Protein AF-A0A820P607-F1 (afdb_monomer)

Sequence (135 aa):
MDTASHLCIEAQQGQCHVYSYPLTLRCYYNITNNFPGGLFKCVREVELYDEYSFEHEFFLRIEKSFSLMEKLTLKNKKPQNNKQYNKSKEDIGHLSVVEYPHLTDLILYEVHYDYIEEVLIDTKMCLTNDVVLCM

Nearest PDB structures (foldseek):
  5zb2-assembly1_A-2  TM=5.163E-01  e=4.946E+00  Saccharomyces cerevisiae S288C

Structure (mmCIF, N/CA/C/O backbone):
data_AF-A0A820P607-F1
#
_entry.id   AF-A0A820P607-F1
#
loop_
_atom_site.group_PDB
_atom_site.id
_atom_site.type_symbol
_atom_site.label_atom_id
_atom_site.label_alt_id
_atom_site.label_comp_id
_atom_site.label_asym_id
_atom_site.label_entity_id
_atom_site.label_seq_id
_atom_site.pdbx_PDB_ins_code
_atom_site.Cartn_x
_atom_site.Cartn_y
_atom_site.Cartn_z
_atom_site.occupancy
_atom_site.B_iso_or_equiv
_atom_site.auth_seq_id
_atom_site.auth_comp_id
_atom_site.auth_asym_id
_atom_site.auth_atom_id
_atom_site.pdbx_PDB_model_num
ATOM 1 N N . MET A 1 1 ? -54.635 -38.482 -31.563 1.00 36.41 1 MET A N 1
ATOM 2 C CA . MET A 1 1 ? -53.565 -38.534 -32.572 1.00 36.41 1 MET A CA 1
ATOM 3 C C . MET A 1 1 ? -52.737 -37.287 -32.396 1.00 36.41 1 MET A C 1
ATOM 5 O O . MET A 1 1 ? -53.283 -36.193 -32.445 1.00 36.41 1 MET A O 1
ATOM 9 N N . ASP A 1 2 ? -51.481 -37.520 -32.047 1.00 39.09 2 ASP A N 1
ATOM 10 C CA . ASP A 1 2 ? -50.421 -36.574 -31.730 1.00 39.09 2 ASP A CA 1
ATOM 11 C C . ASP A 1 2 ? -50.246 -35.436 -32.735 1.00 39.09 2 ASP A C 1
ATOM 13 O O . ASP A 1 2 ? -50.307 -35.656 -33.943 1.00 39.09 2 ASP A O 1
ATOM 17 N N . THR A 1 3 ? -49.870 -34.256 -32.240 1.00 36.38 3 THR A N 1
ATOM 18 C CA . THR A 1 3 ? -48.536 -33.709 -32.546 1.00 36.38 3 THR A CA 1
ATOM 19 C C . THR A 1 3 ? -48.173 -32.575 -31.587 1.00 36.38 3 THR A C 1
ATOM 21 O O . THR A 1 3 ? -48.906 -31.607 -31.407 1.00 36.38 3 THR A O 1
ATOM 24 N N . ALA A 1 4 ? -47.024 -32.757 -30.942 1.00 39.09 4 ALA A N 1
ATOM 25 C CA . ALA A 1 4 ? -46.298 -31.780 -30.147 1.00 39.09 4 ALA A CA 1
ATOM 26 C C . ALA A 1 4 ? -45.529 -30.778 -31.039 1.00 39.09 4 ALA A C 1
ATOM 28 O O . ALA A 1 4 ? -45.466 -30.956 -32.253 1.00 39.09 4 ALA A O 1
ATOM 29 N N . SER A 1 5 ? -44.842 -29.832 -30.379 1.00 40.66 5 SER A N 1
ATOM 30 C CA . SER A 1 5 ? -43.855 -28.836 -30.866 1.00 40.66 5 SER A CA 1
ATOM 31 C C . SER A 1 5 ? -44.458 -27.550 -31.461 1.00 40.66 5 SER A C 1
ATOM 33 O O . SER A 1 5 ? -45.269 -27.603 -32.368 1.00 40.66 5 SER A O 1
ATOM 35 N N . HIS A 1 6 ? -44.181 -26.337 -30.975 1.00 39.88 6 HIS A N 1
ATOM 36 C CA . HIS A 1 6 ? -42.996 -25.810 -30.301 1.00 39.88 6 HIS A CA 1
ATOM 37 C C . HIS A 1 6 ? -43.376 -24.838 -29.169 1.00 39.88 6 HIS A C 1
ATOM 39 O O . HIS 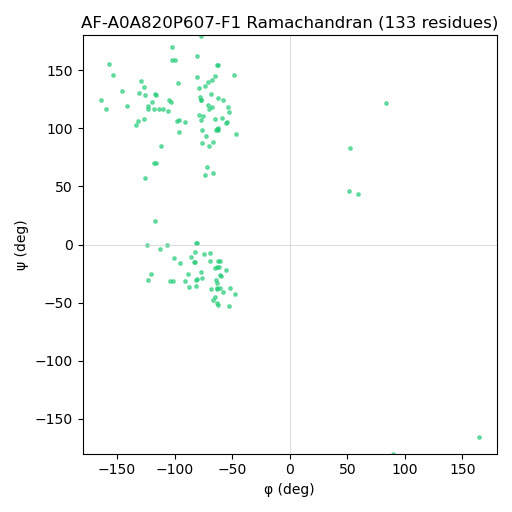A 1 6 ? -43.956 -23.783 -29.414 1.00 39.88 6 HIS A O 1
ATOM 45 N N . LEU A 1 7 ? -42.990 -25.162 -27.932 1.00 36.97 7 LEU A N 1
ATOM 46 C CA . LEU A 1 7 ? -42.836 -24.168 -26.873 1.00 36.97 7 LEU A CA 1
ATOM 47 C C . LEU A 1 7 ? -41.509 -23.433 -27.124 1.00 36.97 7 LEU A C 1
ATOM 49 O O . LEU A 1 7 ? -40.439 -23.996 -26.900 1.00 36.97 7 LEU A O 1
ATOM 53 N N . CYS A 1 8 ? -41.565 -22.182 -27.577 1.00 36.31 8 CYS A N 1
ATOM 54 C CA . CYS A 1 8 ? -40.452 -21.251 -27.407 1.00 36.31 8 CYS A CA 1
ATOM 55 C C . CYS A 1 8 ? -40.463 -20.792 -25.947 1.00 36.31 8 CYS A C 1
ATOM 57 O O . CYS A 1 8 ? -41.109 -19.808 -25.599 1.00 36.31 8 CYS A O 1
ATOM 59 N N . ILE A 1 9 ? -39.796 -21.549 -25.075 1.00 42.50 9 ILE A N 1
ATOM 60 C CA . ILE A 1 9 ? -39.435 -21.049 -23.750 1.00 42.50 9 ILE A CA 1
ATOM 61 C C . ILE A 1 9 ? -38.257 -20.109 -23.981 1.00 42.50 9 ILE A C 1
ATOM 63 O O . ILE A 1 9 ? -37.122 -20.552 -24.157 1.00 42.50 9 ILE A O 1
ATOM 67 N N . GLU A 1 10 ? -38.537 -18.810 -24.030 1.00 43.53 10 GLU A N 1
ATOM 68 C CA . GLU A 1 10 ? -37.507 -17.800 -23.834 1.00 43.53 10 GLU A CA 1
ATOM 69 C C . GLU A 1 10 ? -36.909 -18.037 -22.447 1.00 43.53 10 GLU A C 1
ATOM 71 O O . GLU A 1 10 ? -37.562 -17.852 -21.418 1.00 43.53 10 GLU A O 1
ATOM 76 N N . ALA A 1 11 ? -35.672 -18.527 -22.417 1.00 46.81 11 ALA A N 1
ATOM 77 C CA . ALA A 1 11 ? -34.898 -18.592 -21.197 1.00 46.81 11 ALA A CA 1
ATOM 78 C C . ALA A 1 11 ? -34.690 -17.151 -20.717 1.00 46.81 11 ALA A C 1
ATOM 80 O O . ALA A 1 11 ? -33.823 -16.442 -21.226 1.00 46.81 11 ALA A O 1
ATOM 81 N N . GLN A 1 12 ? -35.498 -16.708 -19.749 1.00 48.97 12 GLN A N 1
ATOM 82 C CA . GLN A 1 12 ? -35.162 -15.544 -18.940 1.00 48.97 12 GLN A CA 1
ATOM 83 C C . GLN A 1 12 ? -33.788 -15.827 -18.341 1.00 48.97 12 GLN A C 1
ATOM 85 O O . GLN A 1 12 ? -33.648 -16.675 -17.459 1.00 48.97 12 GLN A O 1
ATOM 90 N N . GLN A 1 13 ? -32.760 -15.170 -18.882 1.00 50.03 13 GLN A N 1
ATOM 91 C CA . GLN A 1 13 ? -31.431 -15.156 -18.297 1.00 50.03 13 GLN A CA 1
ATOM 92 C C . GLN A 1 13 ? -31.601 -14.686 -16.858 1.00 50.03 13 GLN A C 1
ATOM 94 O O . GLN A 1 13 ? -31.905 -13.520 -16.608 1.00 50.03 13 GLN A O 1
ATOM 99 N N . GLY A 1 14 ? -31.489 -15.633 -15.925 1.00 50.72 14 GLY A N 1
ATOM 100 C CA . 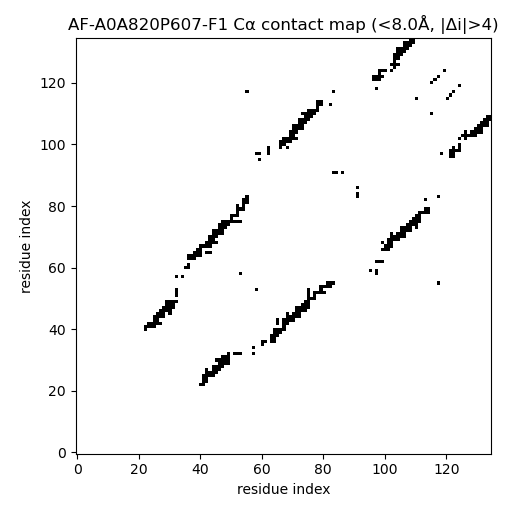GLY A 1 1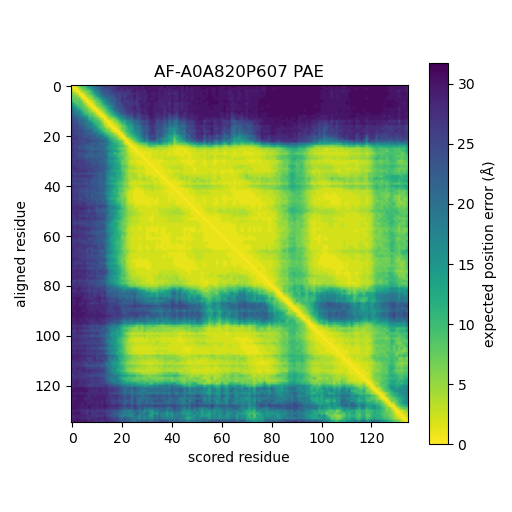4 ? -31.580 -15.362 -14.505 1.00 50.72 14 GLY A CA 1
ATOM 101 C C . GLY A 1 14 ? -30.592 -14.258 -14.174 1.00 50.72 14 GLY A C 1
ATOM 102 O O . GLY A 1 14 ? -29.383 -14.427 -14.328 1.00 50.72 14 GLY A O 1
ATOM 103 N N . GLN A 1 15 ? -31.120 -13.110 -13.764 1.00 55.12 15 GLN A N 1
ATOM 104 C CA . GLN A 1 15 ? -30.330 -12.020 -13.230 1.00 55.12 15 GLN A CA 1
ATOM 105 C C . GLN A 1 15 ? -29.667 -12.560 -11.959 1.00 55.12 15 GLN A C 1
ATOM 107 O O . GLN A 1 15 ? -30.299 -12.700 -10.912 1.00 55.12 15 GLN A O 1
ATOM 112 N N . CYS A 1 16 ? -28.404 -12.970 -12.065 1.00 48.88 16 CYS A N 1
ATOM 113 C CA . CYS A 1 16 ? -27.631 -13.379 -10.908 1.00 48.88 16 CYS A CA 1
ATOM 114 C C . CYS A 1 16 ? -27.301 -12.104 -10.131 1.00 48.88 16 CYS A C 1
ATOM 116 O O . CYS A 1 16 ? -26.331 -11.407 -10.429 1.00 48.88 16 CYS A O 1
ATOM 118 N N . HIS A 1 17 ? -28.142 -11.762 -9.156 1.00 52.81 17 HIS A N 1
ATOM 119 C CA . HIS A 1 17 ? -27.782 -10.787 -8.140 1.00 52.81 17 HIS A CA 1
ATOM 120 C C . HIS A 1 17 ? -26.719 -11.430 -7.255 1.00 52.81 17 HIS A C 1
ATOM 122 O O . HIS A 1 17 ? -27.018 -12.041 -6.229 1.00 52.81 17 HIS A O 1
ATOM 128 N N . VAL A 1 18 ? -25.460 -11.334 -7.681 1.00 54.94 18 VAL A N 1
ATOM 129 C CA . VAL A 1 18 ? -24.323 -11.629 -6.820 1.00 54.94 18 VAL A CA 1
ATOM 130 C C . VAL A 1 18 ? -24.316 -10.548 -5.742 1.00 54.94 18 VAL A C 1
ATOM 132 O O . VAL A 1 18 ? -23.688 -9.504 -5.878 1.00 54.94 18 VAL A O 1
ATOM 135 N N . TYR A 1 19 ? -25.039 -10.788 -4.648 1.00 52.09 19 TYR A N 1
ATOM 136 C CA . TYR A 1 19 ? -24.782 -10.121 -3.379 1.00 52.09 19 TYR A CA 1
ATOM 137 C C . TYR A 1 19 ? -23.485 -10.712 -2.820 1.00 52.09 19 TYR A C 1
ATOM 139 O O . TYR A 1 19 ? -23.484 -11.432 -1.824 1.00 52.09 19 TYR A O 1
ATOM 147 N N . SER A 1 20 ? -22.360 -10.463 -3.493 1.00 51.75 20 SER A N 1
ATOM 148 C CA . SER A 1 20 ? -21.050 -10.665 -2.889 1.00 51.75 20 SER A CA 1
ATOM 149 C C . SER A 1 20 ? -20.993 -9.666 -1.756 1.00 51.75 20 SER A C 1
ATOM 151 O O . SER A 1 20 ? -20.803 -8.488 -2.021 1.00 51.75 20 SER A O 1
ATOM 153 N N . TYR A 1 21 ? -21.267 -10.124 -0.538 1.00 53.03 21 TYR A N 1
ATOM 154 C CA . TYR A 1 21 ? -21.203 -9.373 0.708 1.00 53.03 21 TYR A CA 1
ATOM 155 C C . TYR A 1 21 ? -19.871 -8.595 0.744 1.00 53.03 21 TYR A C 1
ATOM 157 O O . TYR A 1 21 ? -18.847 -9.162 1.130 1.00 53.03 21 TYR A O 1
ATOM 165 N N . PRO A 1 22 ? -19.822 -7.307 0.332 1.00 53.31 22 PRO A N 1
ATOM 166 C CA . PRO A 1 22 ? -18.559 -6.567 0.215 1.00 53.31 22 PRO A CA 1
ATOM 167 C C . PRO A 1 22 ? -17.960 -6.282 1.602 1.00 53.31 22 PRO A C 1
ATOM 169 O O . PRO A 1 22 ? -16.847 -5.786 1.735 1.00 53.31 22 PRO A O 1
ATOM 172 N N . LEU A 1 23 ? -18.726 -6.607 2.648 1.00 57.62 23 LEU A N 1
ATOM 173 C CA . LEU A 1 23 ? -18.467 -6.388 4.059 1.00 57.62 23 LEU A CA 1
ATOM 174 C C . LEU A 1 23 ? -17.553 -7.438 4.711 1.00 57.62 23 LEU A C 1
ATOM 176 O O . LEU A 1 23 ? -17.310 -7.329 5.908 1.00 57.62 23 LEU A O 1
ATOM 180 N N . THR A 1 24 ? -17.029 -8.437 3.994 1.00 70.25 24 THR A N 1
ATOM 181 C CA . THR A 1 24 ? -16.085 -9.421 4.582 1.00 70.25 24 THR A CA 1
ATOM 182 C C . THR A 1 24 ? -14.754 -9.537 3.860 1.00 70.25 24 THR A C 1
ATOM 184 O O . THR A 1 24 ? -13.915 -10.325 4.293 1.00 70.25 24 THR A O 1
ATOM 187 N N . LEU A 1 25 ? -14.529 -8.787 2.777 1.00 82.81 25 LEU A N 1
ATOM 188 C CA . LEU A 1 25 ? -13.253 -8.847 2.071 1.00 82.81 25 LEU A CA 1
ATOM 189 C C . LEU A 1 25 ? -12.145 -8.326 2.994 1.00 82.81 25 LEU A C 1
ATOM 191 O O . LEU A 1 25 ? -12.086 -7.132 3.274 1.00 82.81 25 LEU A O 1
ATOM 195 N N . ARG A 1 26 ? -11.301 -9.240 3.485 1.00 91.69 26 ARG A N 1
ATOM 196 C CA . ARG A 1 26 ? -10.164 -8.921 4.359 1.00 91.69 26 ARG A CA 1
ATOM 197 C C . ARG A 1 26 ? -8.887 -8.605 3.598 1.00 91.69 26 ARG A C 1
ATOM 199 O O . ARG A 1 26 ? -8.056 -7.873 4.122 1.00 91.69 26 ARG A O 1
ATOM 206 N N . CYS A 1 27 ? -8.744 -9.111 2.381 1.00 93.50 27 CYS A N 1
ATOM 207 C CA . CYS A 1 27 ? -7.516 -8.969 1.614 1.00 93.50 27 CYS A CA 1
ATOM 208 C C . CYS A 1 27 ? -7.820 -8.444 0.214 1.00 93.50 27 CYS A C 1
ATOM 210 O O . CYS A 1 27 ? -8.799 -8.869 -0.402 1.00 93.50 27 CYS A O 1
ATOM 212 N N . TYR A 1 28 ? -6.972 -7.552 -0.290 1.00 94.50 28 TYR A N 1
ATOM 213 C CA . TYR A 1 28 ? -7.033 -7.060 -1.659 1.00 94.50 28 TYR A CA 1
ATOM 214 C C . TYR A 1 28 ? -5.639 -7.129 -2.286 1.00 94.50 28 TYR A C 1
ATOM 216 O O . TYR A 1 28 ? -4.752 -6.337 -1.978 1.00 94.50 28 TYR A O 1
ATOM 224 N N . TYR A 1 29 ? -5.469 -8.096 -3.183 1.00 93.44 29 TYR A N 1
ATOM 225 C CA . TYR A 1 29 ? -4.206 -8.355 -3.860 1.00 93.44 29 TYR A CA 1
ATOM 226 C C . TYR A 1 29 ? -4.154 -7.766 -5.276 1.00 93.44 29 TYR A C 1
ATOM 228 O O . TYR A 1 29 ? -5.196 -7.562 -5.905 1.00 93.44 29 TYR A O 1
ATOM 236 N N . ASN A 1 30 ? -2.937 -7.563 -5.791 1.00 92.31 30 ASN A N 1
ATOM 237 C CA . ASN A 1 30 ? -2.648 -7.101 -7.156 1.00 92.31 30 ASN A CA 1
ATOM 238 C C . ASN A 1 30 ? -3.260 -5.735 -7.513 1.00 92.31 30 ASN A C 1
ATOM 240 O O . ASN A 1 30 ? -3.814 -5.548 -8.600 1.00 92.31 30 ASN A O 1
ATOM 244 N N . ILE A 1 31 ? -3.177 -4.769 -6.598 1.00 96.00 31 ILE A N 1
ATOM 245 C CA . ILE A 1 31 ? -3.603 -3.395 -6.869 1.00 96.00 31 ILE A CA 1
ATOM 246 C C . ILE A 1 31 ? -2.528 -2.688 -7.705 1.00 96.00 31 ILE A C 1
ATOM 248 O O . ILE A 1 31 ? -1.368 -2.597 -7.306 1.00 96.00 31 ILE A O 1
ATOM 252 N N . THR A 1 32 ? -2.952 -2.167 -8.856 1.00 96.12 32 THR A N 1
ATOM 253 C CA . THR A 1 32 ? -2.120 -1.464 -9.847 1.00 96.12 32 THR A CA 1
ATOM 254 C C . THR A 1 32 ? -2.303 0.052 -9.743 1.00 96.12 32 THR A C 1
ATOM 256 O O . THR A 1 32 ? -3.231 0.533 -9.090 1.00 96.12 32 THR A O 1
ATOM 259 N N . ASN A 1 33 ? -1.466 0.834 -10.423 1.00 93.12 33 ASN A N 1
ATOM 260 C CA . ASN A 1 33 ? -1.445 2.299 -10.380 1.00 93.12 33 ASN A CA 1
ATOM 261 C C . ASN A 1 33 ? -2.746 2.946 -10.901 1.00 93.12 33 ASN A C 1
ATOM 263 O O . ASN A 1 33 ? -3.068 4.094 -10.567 1.00 93.12 33 ASN A O 1
ATOM 267 N N . ASN A 1 34 ? -3.521 2.174 -11.665 1.00 94.12 34 ASN A N 1
ATOM 268 C CA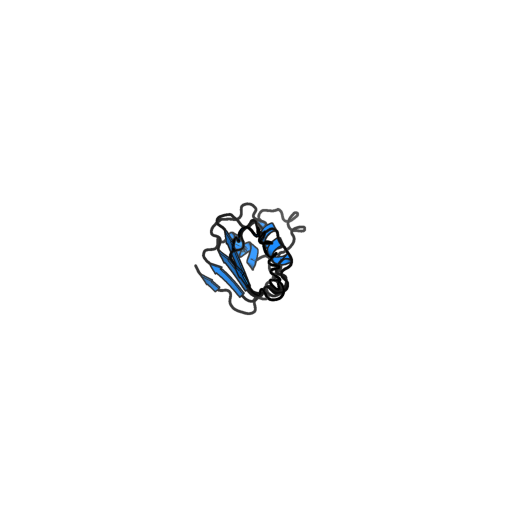 . ASN A 1 34 ? -4.823 2.524 -12.219 1.00 94.12 34 ASN A CA 1
ATOM 269 C C . ASN A 1 34 ? -5.970 2.364 -11.215 1.00 94.12 34 ASN A C 1
ATOM 271 O O . ASN A 1 34 ? -7.127 2.595 -11.567 1.00 94.12 34 ASN A O 1
ATOM 275 N N . PHE A 1 35 ? -5.683 1.971 -9.972 1.00 94.31 35 PHE A N 1
ATOM 276 C CA . PHE A 1 35 ? -6.692 1.832 -8.932 1.00 94.31 35 PHE A CA 1
ATOM 277 C C . PHE A 1 35 ? -7.507 3.127 -8.766 1.00 94.31 35 PHE A C 1
ATOM 279 O O . PHE A 1 35 ? -6.953 4.171 -8.403 1.00 94.31 35 PHE A O 1
ATOM 286 N N . PRO A 1 36 ? -8.829 3.091 -9.002 1.00 92.56 36 PRO A N 1
ATOM 287 C CA . PRO A 1 36 ? -9.648 4.300 -9.004 1.00 92.56 36 PRO A CA 1
ATOM 288 C C . PRO A 1 36 ? -9.914 4.847 -7.594 1.00 92.56 36 PRO A C 1
ATOM 290 O O . PRO A 1 36 ? -10.449 5.944 -7.457 1.00 92.56 36 PRO A O 1
ATOM 293 N N . GLY A 1 37 ? -9.542 4.102 -6.549 1.00 92.06 37 GLY A N 1
ATOM 294 C CA . GLY A 1 37 ? -9.951 4.371 -5.177 1.00 92.06 37 GLY A CA 1
ATOM 295 C C . GLY A 1 37 ? -11.262 3.671 -4.813 1.00 92.06 37 GLY A C 1
ATOM 296 O O . GLY A 1 37 ? -11.870 2.958 -5.613 1.00 92.06 37 GLY A O 1
ATOM 297 N N . GLY A 1 38 ? -11.701 3.870 -3.576 1.00 90.06 38 GLY A N 1
ATOM 298 C CA . GLY A 1 38 ? -12.969 3.365 -3.057 1.00 90.06 38 GLY A CA 1
ATOM 299 C C . GLY A 1 38 ? -12.994 3.432 -1.536 1.00 90.06 38 GLY A C 1
ATOM 300 O O . GLY A 1 38 ? -12.164 4.102 -0.940 1.00 90.06 38 GLY A O 1
ATOM 301 N N . LEU A 1 39 ? -13.941 2.749 -0.894 1.00 91.44 39 LEU A N 1
ATOM 302 C CA . LEU A 1 39 ? -13.973 2.615 0.565 1.00 91.44 39 LEU A CA 1
ATOM 303 C C . LEU A 1 39 ? -14.065 1.138 0.936 1.00 91.44 39 LEU A C 1
ATOM 305 O O . LEU A 1 39 ? -15.118 0.518 0.790 1.00 91.44 39 LEU A O 1
ATOM 309 N N . PHE A 1 40 ? -12.973 0.593 1.461 1.00 91.62 40 PHE A N 1
ATOM 310 C CA . PHE A 1 40 ? -12.832 -0.825 1.776 1.00 91.62 40 PHE A CA 1
ATOM 311 C C . PHE A 1 40 ? -12.602 -1.015 3.276 1.00 91.62 40 PHE A C 1
ATOM 313 O O . PHE A 1 40 ? -11.533 -1.405 3.734 1.00 91.62 40 PHE A O 1
ATOM 320 N N . LYS A 1 41 ? -13.647 -0.752 4.067 1.00 88.62 41 LYS A N 1
ATOM 321 C CA . LYS A 1 41 ? -13.580 -0.739 5.542 1.00 88.62 41 LYS A CA 1
ATOM 322 C C . LYS A 1 41 ? -13.185 -2.081 6.173 1.00 88.62 41 LYS A C 1
ATOM 324 O O . LYS A 1 41 ? -12.779 -2.117 7.331 1.00 88.62 41 LYS A O 1
ATOM 329 N N . CYS A 1 42 ? -13.319 -3.188 5.451 1.00 90.50 42 CYS A N 1
ATOM 330 C CA . CYS A 1 42 ? -13.040 -4.526 5.980 1.00 90.50 42 CYS A CA 1
ATOM 331 C C . CYS A 1 42 ? -11.679 -5.080 5.557 1.00 90.50 42 CYS A C 1
ATOM 333 O O . CYS A 1 42 ? -11.231 -6.065 6.143 1.00 90.50 42 CYS A O 1
ATOM 335 N N . VAL A 1 43 ? -11.014 -4.432 4.597 1.00 93.44 43 VAL A N 1
ATOM 336 C CA . VAL A 1 43 ? -9.697 -4.856 4.129 1.00 93.44 43 VAL A CA 1
ATOM 337 C C . VAL A 1 43 ? -8.658 -4.511 5.195 1.00 93.44 43 VAL A C 1
ATOM 339 O O . VAL A 1 43 ? -8.714 -3.450 5.820 1.00 93.44 43 VAL A O 1
ATOM 342 N N . ARG A 1 44 ? -7.765 -5.466 5.439 1.00 94.94 44 ARG A N 1
ATOM 343 C CA . ARG A 1 44 ? -6.642 -5.424 6.379 1.00 94.94 44 ARG A CA 1
ATOM 344 C C . ARG A 1 44 ? -5.321 -5.686 5.678 1.00 94.94 44 ARG A C 1
ATOM 346 O O . ARG A 1 44 ? -4.317 -5.120 6.082 1.00 94.94 44 ARG A O 1
ATOM 353 N N . GLU A 1 45 ? -5.334 -6.483 4.614 1.00 95.62 45 GLU A N 1
ATOM 354 C CA . GLU A 1 45 ? -4.136 -6.818 3.850 1.00 95.62 45 GLU A CA 1
ATOM 355 C C . GLU A 1 45 ? -4.241 -6.290 2.422 1.00 95.62 45 GLU A C 1
ATOM 357 O O . GLU A 1 45 ? -5.222 -6.560 1.723 1.00 95.62 45 GLU A O 1
ATOM 362 N N . VAL A 1 46 ? -3.218 -5.565 1.984 1.00 96.12 46 VAL A N 1
ATOM 363 C CA . VAL A 1 46 ? -3.123 -5.001 0.638 1.00 96.12 46 VAL A CA 1
ATOM 364 C C . VAL A 1 46 ? -1.808 -5.414 -0.005 1.00 96.12 46 VAL A C 1
ATOM 366 O O . VAL A 1 46 ? -0.752 -5.331 0.618 1.00 96.12 46 VAL A O 1
ATOM 369 N N . GLU A 1 47 ? -1.870 -5.819 -1.271 1.00 96.44 47 GLU A N 1
ATOM 370 C CA . GLU A 1 47 ? -0.689 -6.028 -2.109 1.00 96.44 47 GLU A CA 1
ATOM 371 C C . GLU A 1 47 ? -0.734 -5.107 -3.327 1.00 96.44 47 GLU A C 1
ATOM 373 O O . GLU A 1 47 ? -1.679 -5.135 -4.122 1.00 96.44 47 GLU A O 1
ATOM 378 N N . LEU A 1 48 ? 0.312 -4.297 -3.455 1.00 96.44 48 LEU A N 1
ATOM 379 C CA . LEU A 1 48 ? 0.533 -3.352 -4.535 1.00 96.44 48 LEU A CA 1
ATOM 380 C C . LEU A 1 48 ? 1.567 -3.933 -5.495 1.00 96.44 48 LEU A C 1
ATOM 382 O O . LEU A 1 48 ? 2.702 -4.213 -5.099 1.00 96.44 48 LEU A O 1
ATOM 386 N N . TYR A 1 49 ? 1.188 -4.070 -6.760 1.00 95.31 49 TYR A N 1
ATOM 387 C CA . TYR A 1 49 ? 2.084 -4.530 -7.811 1.00 95.31 49 TYR A CA 1
ATOM 388 C C . TYR A 1 49 ? 1.758 -3.843 -9.128 1.00 95.31 49 TYR A C 1
ATOM 390 O O . TYR A 1 49 ? 0.600 -3.794 -9.542 1.00 95.31 49 TYR A O 1
ATOM 398 N N . ASP A 1 50 ? 2.793 -3.332 -9.787 1.00 94.31 50 ASP A N 1
ATOM 399 C CA . ASP A 1 50 ? 2.682 -2.781 -11.129 1.00 94.31 50 ASP A CA 1
ATOM 400 C C . ASP A 1 50 ? 4.039 -2.800 -11.851 1.00 94.31 50 ASP A C 1
ATOM 402 O O . ASP A 1 50 ? 5.107 -2.797 -11.232 1.00 94.31 50 ASP A O 1
ATOM 406 N N . GLU A 1 51 ? 3.988 -2.809 -13.179 1.00 92.81 51 GLU A N 1
ATOM 407 C CA . GLU A 1 51 ? 5.132 -2.575 -14.058 1.00 92.81 51 GLU A CA 1
ATOM 408 C C . GLU A 1 51 ? 5.417 -1.080 -14.262 1.00 92.81 51 GLU A C 1
ATOM 410 O O . GLU A 1 51 ? 6.497 -0.727 -14.746 1.00 92.81 51 GLU A O 1
ATOM 415 N N . TYR A 1 52 ? 4.471 -0.209 -13.900 1.00 93.50 52 TYR A N 1
ATOM 416 C CA . TYR A 1 52 ? 4.586 1.248 -13.927 1.00 93.50 52 TYR A CA 1
ATOM 417 C C . TYR A 1 52 ? 4.839 1.833 -12.534 1.00 93.50 52 TYR A C 1
ATOM 419 O O . TYR A 1 52 ? 4.532 1.216 -11.521 1.00 93.50 52 TYR A O 1
ATOM 427 N N . SER A 1 53 ? 5.384 3.048 -12.470 1.00 92.31 53 SER A N 1
ATOM 428 C CA . SER A 1 53 ? 5.699 3.727 -11.208 1.00 92.31 53 SER A CA 1
ATOM 429 C C . SER A 1 53 ? 4.455 4.051 -10.370 1.00 92.31 53 SER A C 1
ATOM 431 O O . SER A 1 53 ? 3.410 4.428 -10.910 1.00 92.31 53 SER A O 1
ATOM 433 N N . PHE A 1 54 ? 4.592 3.974 -9.042 1.00 93.00 54 PHE A N 1
ATOM 434 C CA . PHE A 1 54 ? 3.594 4.477 -8.095 1.00 93.00 54 PHE A CA 1
ATOM 435 C C . PHE A 1 54 ? 3.957 5.885 -7.612 1.00 93.00 54 PHE A C 1
ATOM 437 O O . PHE A 1 54 ? 4.871 6.081 -6.818 1.00 93.00 54 PHE A O 1
ATOM 444 N N . GLU A 1 55 ? 3.230 6.897 -8.064 1.00 91.44 55 GLU A N 1
ATOM 445 C CA . GLU A 1 55 ? 3.462 8.271 -7.605 1.00 91.44 55 GLU A CA 1
ATOM 446 C C . GLU A 1 55 ? 2.800 8.523 -6.240 1.00 91.44 55 GLU A C 1
ATOM 448 O O . GLU A 1 55 ? 1.875 7.814 -5.853 1.00 91.44 55 GLU A O 1
ATOM 453 N N . HIS A 1 56 ? 3.210 9.567 -5.521 1.00 87.88 56 HIS A N 1
ATOM 454 C CA 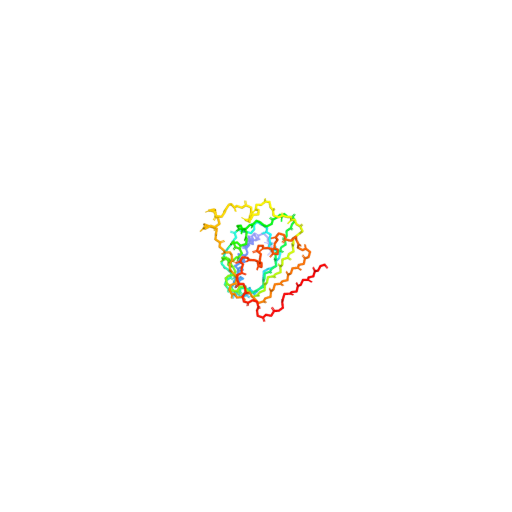. HIS A 1 56 ? 2.655 9.910 -4.202 1.00 87.88 56 HIS A CA 1
ATOM 455 C C . HIS A 1 56 ? 1.109 9.915 -4.136 1.00 87.88 56 HIS A C 1
ATOM 457 O O . HIS A 1 56 ? 0.504 9.382 -3.207 1.00 87.88 56 HIS A O 1
ATOM 463 N N . GLU A 1 57 ? 0.437 10.464 -5.154 1.00 88.62 57 GLU A N 1
ATOM 464 C CA . GLU A 1 57 ? -1.034 10.505 -5.219 1.00 88.62 57 GLU A CA 1
ATOM 465 C C . GLU A 1 57 ? -1.681 9.115 -5.222 1.00 88.62 57 GLU A C 1
ATOM 467 O O . GLU A 1 57 ? -2.833 8.949 -4.817 1.00 88.62 57 GLU A O 1
ATOM 472 N N . PHE A 1 58 ? -0.961 8.097 -5.690 1.00 92.69 58 PHE A N 1
ATOM 473 C CA . PHE A 1 58 ? -1.400 6.717 -5.571 1.00 92.69 58 PHE A CA 1
ATOM 474 C C . PHE A 1 58 ? -1.429 6.279 -4.107 1.00 92.69 58 PHE A C 1
ATOM 476 O O . PHE A 1 58 ? -2.455 5.778 -3.660 1.00 92.69 58 PHE A O 1
ATOM 483 N N . PHE A 1 59 ? -0.377 6.545 -3.336 1.00 91.12 59 PHE A N 1
ATOM 484 C CA . PHE A 1 59 ? -0.333 6.198 -1.915 1.00 91.12 59 PHE A CA 1
ATOM 485 C C . PHE A 1 59 ? -1.399 6.943 -1.097 1.00 91.12 59 PHE A C 1
ATOM 487 O O . PHE A 1 59 ? -2.060 6.322 -0.270 1.00 91.12 59 PHE A O 1
ATOM 494 N N . LEU A 1 60 ? -1.693 8.211 -1.414 1.00 89.56 60 LEU A N 1
ATOM 495 C CA . LEU A 1 60 ? -2.848 8.921 -0.836 1.00 89.56 60 LEU A CA 1
ATOM 496 C C . LEU A 1 60 ? -4.186 8.240 -1.163 1.00 89.56 60 LEU A C 1
ATOM 498 O O . LEU A 1 60 ? -5.103 8.215 -0.344 1.00 89.56 60 LEU A O 1
ATOM 502 N N . ARG A 1 61 ? -4.339 7.692 -2.375 1.00 94.00 61 ARG A N 1
ATOM 503 C CA . ARG A 1 61 ? -5.540 6.921 -2.735 1.00 94.00 61 ARG A CA 1
ATOM 504 C C . ARG A 1 61 ? -5.616 5.607 -1.960 1.00 94.00 61 ARG A C 1
ATOM 506 O O . ARG A 1 61 ? -6.719 5.229 -1.565 1.00 94.00 61 ARG A O 1
ATOM 513 N N . ILE A 1 62 ? -4.490 4.926 -1.741 1.00 94.44 62 ILE A N 1
ATOM 514 C CA . ILE A 1 62 ? -4.422 3.698 -0.935 1.00 94.44 62 ILE A CA 1
ATOM 515 C C . ILE A 1 62 ? -4.809 3.997 0.516 1.00 94.44 62 ILE A C 1
ATOM 517 O O . ILE A 1 62 ? -5.718 3.353 1.034 1.00 94.44 62 ILE A O 1
ATOM 521 N N . GLU A 1 63 ? -4.215 5.018 1.131 1.00 91.00 63 GLU A N 1
ATOM 522 C CA . GLU A 1 63 ? -4.525 5.463 2.497 1.00 91.00 63 GLU A CA 1
ATOM 523 C C . GLU A 1 63 ? -6.025 5.715 2.694 1.00 91.00 63 GLU A C 1
ATOM 525 O O . GLU A 1 63 ? -6.664 5.070 3.529 1.00 91.00 63 GLU A O 1
ATOM 530 N N . LYS A 1 64 ? -6.632 6.531 1.825 1.00 92.19 64 LYS A N 1
ATOM 531 C CA . LYS A 1 64 ? -8.075 6.824 1.877 1.00 92.19 64 LYS A CA 1
ATOM 532 C C . LYS A 1 64 ? -8.956 5.600 1.655 1.00 92.19 64 LYS A C 1
ATOM 534 O O . LYS A 1 64 ? -10.058 5.524 2.202 1.00 92.19 64 LYS A O 1
ATOM 539 N N . SER A 1 65 ? -8.506 4.662 0.826 1.00 94.50 65 SER A N 1
ATOM 540 C CA . SER A 1 65 ? -9.313 3.500 0.451 1.00 94.50 65 SER A CA 1
ATOM 541 C C . SER A 1 65 ? -9.288 2.396 1.499 1.00 94.50 65 SER A C 1
ATOM 543 O O . SER A 1 65 ? -10.288 1.691 1.666 1.00 94.50 65 SER A O 1
ATOM 545 N N . PHE A 1 66 ? -8.177 2.274 2.225 1.00 93.56 66 PHE A N 1
ATOM 546 C CA . PHE A 1 66 ? -7.891 1.183 3.152 1.00 93.56 66 PHE A CA 1
ATOM 547 C C . PHE A 1 66 ? -7.538 1.721 4.541 1.00 93.56 66 PHE A C 1
ATOM 549 O O . PHE A 1 66 ? -6.496 1.412 5.110 1.00 93.56 66 PHE A O 1
ATOM 556 N N . SER A 1 67 ? -8.450 2.500 5.121 1.00 91.19 67 SER A N 1
ATOM 557 C CA . SER A 1 67 ? -8.228 3.208 6.389 1.00 91.19 67 SER A CA 1
ATOM 558 C C . SER A 1 67 ? -7.922 2.312 7.597 1.00 91.19 67 SER A C 1
ATOM 560 O O . SER A 1 67 ? -7.539 2.827 8.635 1.00 91.19 67 SER A O 1
ATOM 562 N N . LEU A 1 68 ? -8.162 1.000 7.508 1.00 92.50 68 LEU A N 1
ATOM 563 C CA . LEU A 1 68 ? -7.911 0.016 8.570 1.00 92.50 68 LEU A CA 1
ATOM 564 C C . LEU A 1 68 ? -6.864 -1.027 8.142 1.00 92.50 68 LEU A C 1
ATOM 566 O O . LEU A 1 68 ? -6.849 -2.128 8.679 1.00 92.50 68 LEU A O 1
ATOM 570 N N . MET A 1 69 ? -6.041 -0.715 7.140 1.00 93.31 69 MET A N 1
ATOM 571 C CA . MET A 1 69 ? -4.987 -1.601 6.654 1.00 93.31 69 MET A CA 1
ATOM 572 C C . MET A 1 69 ? -3.955 -1.881 7.749 1.00 93.31 69 MET A C 1
ATOM 574 O O . MET A 1 69 ? -3.381 -0.954 8.311 1.00 93.31 69 MET A O 1
ATOM 578 N N . GLU A 1 70 ? -3.720 -3.164 8.002 1.00 93.94 70 GLU A N 1
ATOM 579 C CA . GLU A 1 70 ? -2.750 -3.690 8.968 1.00 93.94 70 GLU A CA 1
ATOM 580 C C . GLU A 1 70 ? -1.478 -4.168 8.261 1.00 93.94 70 GLU A C 1
ATOM 582 O O . GLU A 1 70 ? -0.380 -4.018 8.789 1.00 93.94 70 GLU A O 1
ATOM 587 N N . LYS A 1 71 ? -1.606 -4.656 7.021 1.00 93.38 71 LYS A N 1
ATOM 588 C CA . LYS A 1 71 ? -0.494 -5.174 6.229 1.00 93.38 71 LYS A CA 1
ATOM 589 C C . LYS A 1 71 ? -0.458 -4.589 4.826 1.00 93.38 71 LYS A C 1
ATOM 591 O O . LYS A 1 71 ? -1.443 -4.663 4.089 1.00 93.38 71 LYS A O 1
ATOM 596 N N . LEU A 1 72 ? 0.718 -4.115 4.435 1.00 93.88 72 LEU A N 1
ATOM 597 C CA . LEU A 1 72 ? 1.017 -3.592 3.112 1.00 93.88 72 LEU A CA 1
ATOM 598 C C . LEU A 1 72 ? 2.180 -4.376 2.518 1.00 93.88 72 LEU A C 1
ATOM 600 O O . LEU A 1 72 ? 3.285 -4.385 3.052 1.00 93.88 72 LEU A O 1
ATOM 604 N N . THR A 1 73 ? 1.929 -5.030 1.391 1.00 94.56 73 THR A N 1
ATOM 605 C CA . THR A 1 73 ? 2.972 -5.621 0.555 1.00 94.56 73 THR A CA 1
ATOM 606 C C . THR A 1 73 ? 3.158 -4.745 -0.669 1.00 94.56 73 THR A C 1
ATOM 608 O O . THR A 1 73 ? 2.200 -4.484 -1.392 1.00 94.56 73 THR A O 1
ATOM 611 N N . LEU A 1 74 ? 4.378 -4.280 -0.904 1.00 94.50 74 LEU A N 1
ATOM 612 C CA . LEU A 1 74 ? 4.725 -3.476 -2.066 1.00 94.50 74 LEU A CA 1
ATOM 613 C C . LEU A 1 74 ? 5.748 -4.222 -2.915 1.00 94.50 74 LEU A C 1
ATOM 615 O O . LEU A 1 74 ? 6.784 -4.658 -2.415 1.00 94.50 74 LEU A O 1
ATOM 619 N N . LYS A 1 75 ? 5.460 -4.318 -4.213 1.00 94.38 75 LYS A N 1
ATOM 620 C CA . LYS A 1 75 ? 6.369 -4.851 -5.222 1.00 94.38 75 LYS A CA 1
ATOM 621 C C . LYS A 1 75 ? 6.406 -3.935 -6.434 1.00 94.38 75 LYS A C 1
ATOM 623 O O . LYS A 1 75 ? 5.494 -3.946 -7.258 1.00 94.38 75 LYS A O 1
ATOM 628 N N . ASN A 1 76 ? 7.470 -3.146 -6.557 1.00 93.69 76 ASN A N 1
ATOM 629 C CA . ASN A 1 76 ? 7.657 -2.269 -7.708 1.00 93.69 76 ASN A CA 1
ATOM 630 C C . ASN A 1 76 ? 9.128 -1.860 -7.879 1.00 93.69 76 ASN A C 1
ATOM 632 O O . ASN A 1 76 ? 9.683 -1.150 -7.044 1.00 93.69 76 ASN A O 1
ATOM 636 N N . LYS A 1 77 ? 9.747 -2.262 -8.995 1.00 92.75 77 LYS A N 1
ATOM 637 C CA . LYS A 1 77 ? 11.146 -1.930 -9.326 1.00 92.75 77 LYS A CA 1
ATOM 638 C C . LYS A 1 77 ? 11.308 -0.578 -10.025 1.00 92.75 77 LYS A C 1
ATOM 640 O O . LYS A 1 77 ? 12.439 -0.143 -10.238 1.00 92.75 77 LYS A O 1
ATOM 645 N N . LYS A 1 78 ? 10.221 0.062 -10.465 1.00 94.00 78 LYS A N 1
ATOM 646 C CA . LYS A 1 78 ? 10.302 1.323 -11.209 1.00 94.00 78 LYS A CA 1
ATOM 647 C C . LYS A 1 78 ? 10.542 2.491 -10.258 1.00 94.00 78 LYS A C 1
ATOM 649 O O . LYS A 1 78 ? 9.838 2.570 -9.259 1.00 94.00 78 LYS A O 1
ATOM 654 N N . PRO A 1 79 ? 11.467 3.411 -10.566 1.00 91.44 79 PRO A N 1
ATOM 655 C CA . PRO A 1 79 ? 11.613 4.649 -9.806 1.00 91.44 79 PRO A CA 1
ATOM 656 C C . PRO A 1 79 ? 10.354 5.511 -9.903 1.00 91.44 79 PRO A C 1
ATOM 658 O O . PRO A 1 79 ? 9.628 5.443 -10.899 1.00 91.44 79 PRO A O 1
ATOM 661 N N . GLN A 1 80 ? 10.122 6.354 -8.902 1.00 89.44 80 GLN A N 1
ATOM 662 C CA . GLN A 1 80 ? 9.096 7.391 -8.986 1.00 89.44 80 GLN A CA 1
ATOM 663 C C . GLN A 1 80 ? 9.544 8.482 -9.958 1.00 89.44 80 GLN A C 1
ATOM 665 O O . GLN A 1 80 ? 10.709 8.893 -9.953 1.00 89.44 80 GLN A O 1
ATOM 670 N N . ASN A 1 81 ? 8.619 8.986 -10.777 1.00 87.00 81 ASN A N 1
ATOM 671 C CA . ASN A 1 81 ? 8.929 10.089 -11.685 1.00 87.00 81 ASN A CA 1
ATOM 672 C C . ASN A 1 81 ? 8.868 11.435 -10.952 1.00 87.00 81 ASN A C 1
ATOM 674 O O . ASN A 1 81 ? 9.676 12.323 -11.223 1.00 87.00 81 ASN A O 1
ATOM 678 N N . ASN A 1 82 ? 7.942 11.580 -9.997 1.00 80.25 82 ASN A N 1
ATOM 679 C CA . ASN A 1 82 ? 7.665 12.827 -9.289 1.00 80.25 82 ASN A CA 1
ATOM 680 C C . ASN A 1 82 ? 7.987 12.711 -7.793 1.00 80.25 82 ASN A C 1
ATOM 682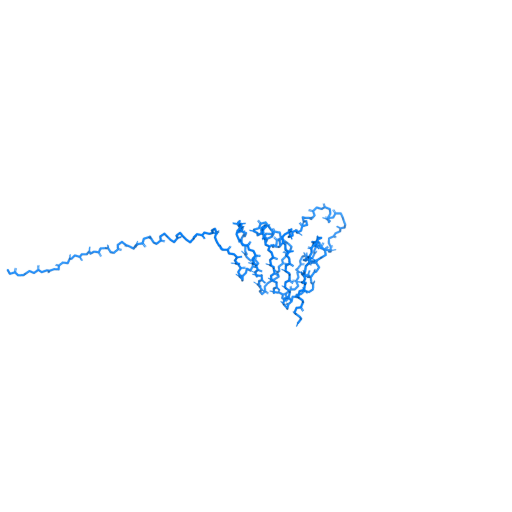 O O . ASN A 1 82 ? 7.099 12.731 -6.941 1.00 80.25 82 ASN A O 1
ATOM 686 N N . LYS A 1 83 ? 9.280 12.626 -7.475 1.00 72.31 83 LYS A N 1
ATOM 687 C CA . LYS A 1 83 ? 9.802 12.553 -6.100 1.00 72.31 83 LYS A CA 1
ATOM 688 C C . LYS A 1 83 ? 9.368 13.764 -5.267 1.00 72.31 83 LYS A C 1
ATOM 690 O O . LYS A 1 83 ? 9.658 14.904 -5.645 1.00 72.31 83 LYS A O 1
ATOM 695 N N . GLN A 1 84 ? 8.720 13.535 -4.123 1.00 64.56 84 GLN A N 1
ATOM 696 C CA . GLN A 1 84 ? 8.266 14.622 -3.244 1.00 64.56 84 GLN A CA 1
ATOM 697 C C . GLN A 1 84 ? 9.414 15.456 -2.666 1.00 64.56 84 GLN A C 1
ATOM 699 O O . GLN A 1 84 ? 9.313 16.679 -2.610 1.00 64.56 84 GLN A O 1
ATOM 704 N N . TYR A 1 85 ? 10.531 14.824 -2.307 1.00 60.38 85 TYR A N 1
ATOM 705 C CA . TYR A 1 85 ? 11.674 15.472 -1.651 1.00 60.38 85 TYR A CA 1
ATOM 706 C C . TYR A 1 85 ? 12.456 16.456 -2.533 1.00 60.38 85 TYR A C 1
ATOM 708 O O . TYR A 1 85 ? 13.249 17.243 -2.021 1.00 60.38 85 TYR A O 1
ATOM 716 N N . ASN A 1 86 ? 12.243 16.433 -3.852 1.00 56.75 86 ASN A N 1
ATOM 717 C CA . ASN A 1 86 ? 12.846 17.402 -4.770 1.00 56.75 86 ASN A CA 1
ATOM 718 C C . ASN A 1 86 ? 12.073 18.728 -4.824 1.00 56.75 86 ASN A C 1
ATOM 720 O O . ASN A 1 86 ? 12.518 19.668 -5.485 1.00 56.75 86 ASN A O 1
ATOM 724 N N . LYS A 1 87 ? 10.913 18.813 -4.162 1.00 62.53 87 LYS A N 1
ATOM 725 C CA . LYS A 1 87 ? 10.136 20.047 -4.061 1.00 62.53 87 LYS A CA 1
ATOM 726 C C . LYS A 1 87 ? 10.727 20.938 -2.969 1.00 62.53 87 LYS A C 1
ATOM 728 O O . LYS A 1 87 ? 11.258 20.459 -1.968 1.00 62.53 87 LYS A O 1
ATOM 733 N N . SER A 1 88 ? 10.703 22.248 -3.194 1.00 54.81 88 SER A N 1
ATOM 734 C CA . SER A 1 88 ? 11.325 23.210 -2.285 1.00 54.81 88 SER A CA 1
ATOM 735 C C . SER A 1 88 ? 10.656 23.157 -0.903 1.00 54.81 88 SER A C 1
ATOM 737 O O . SER A 1 88 ? 9.493 22.780 -0.787 1.00 54.81 88 SER A O 1
ATOM 739 N N . LYS A 1 89 ? 11.355 23.545 0.173 1.00 54.22 89 LYS A N 1
ATOM 740 C CA . LYS A 1 89 ? 10.784 23.547 1.540 1.00 54.22 89 LYS A CA 1
ATOM 741 C C . LYS A 1 89 ? 9.487 24.363 1.672 1.00 54.22 89 LYS A C 1
ATOM 743 O O . LYS A 1 89 ? 8.719 24.111 2.594 1.00 54.22 89 LYS A O 1
ATOM 748 N N . GLU A 1 90 ? 9.249 25.309 0.766 1.00 56.53 90 GLU A N 1
ATOM 749 C CA . GLU A 1 90 ? 8.018 26.103 0.692 1.00 56.53 90 GLU A CA 1
ATOM 750 C C . GLU A 1 90 ? 6.846 25.304 0.087 1.00 56.53 90 GLU A C 1
ATOM 752 O O . GLU A 1 90 ? 5.704 25.495 0.496 1.00 56.53 90 GLU A O 1
ATOM 757 N N . ASP A 1 91 ? 7.126 24.335 -0.789 1.00 56.22 91 ASP A N 1
ATOM 758 C CA . ASP A 1 91 ? 6.135 23.419 -1.372 1.00 56.22 91 ASP A CA 1
ATOM 759 C C . ASP A 1 91 ? 5.775 22.257 -0.427 1.00 56.22 91 ASP A C 1
ATOM 761 O O . ASP A 1 91 ? 4.653 21.751 -0.455 1.00 56.22 91 ASP A O 1
ATOM 765 N N . ILE A 1 92 ? 6.715 21.837 0.432 1.00 54.56 92 ILE A N 1
ATOM 766 C CA . ILE A 1 92 ? 6.531 20.725 1.387 1.00 54.56 92 ILE A CA 1
ATOM 767 C C . ILE A 1 92 ? 5.441 21.047 2.421 1.00 54.56 92 ILE A C 1
ATOM 769 O O . ILE A 1 92 ? 4.710 20.154 2.840 1.00 54.56 92 ILE A O 1
ATOM 773 N N . GLY A 1 93 ? 5.258 22.324 2.780 1.00 48.00 93 GLY A N 1
ATOM 774 C CA . GLY A 1 93 ? 4.231 22.757 3.738 1.00 48.00 93 GLY A CA 1
ATOM 775 C C . GLY A 1 93 ? 2.782 22.483 3.306 1.00 48.00 93 GLY A C 1
ATOM 776 O O . GLY A 1 93 ? 1.882 22.554 4.142 1.00 48.00 93 GLY A O 1
ATOM 777 N N . HIS A 1 94 ? 2.553 22.155 2.029 1.00 52.91 94 HIS A N 1
ATOM 778 C CA . HIS A 1 94 ? 1.236 21.843 1.466 1.00 52.91 94 HIS A CA 1
ATOM 779 C C . HIS A 1 94 ? 1.062 20.382 1.026 1.00 52.91 94 HIS A C 1
ATOM 781 O O . HIS A 1 94 ? -0.034 20.012 0.593 1.00 52.91 94 HIS A O 1
ATOM 787 N N . LEU A 1 95 ? 2.099 19.543 1.113 1.00 59.53 95 LEU A N 1
ATOM 788 C CA . LEU A 1 95 ? 1.988 18.143 0.705 1.00 59.53 95 LEU A CA 1
ATOM 789 C C . LEU A 1 95 ? 1.272 17.344 1.795 1.00 59.53 95 LEU A C 1
ATOM 791 O O . LEU A 1 95 ? 1.611 17.407 2.974 1.00 59.53 95 LEU A O 1
ATOM 795 N N . SER A 1 96 ? 0.223 16.628 1.387 1.00 67.56 96 SER A N 1
ATOM 796 C CA . SER A 1 96 ? -0.515 15.742 2.284 1.00 67.56 96 SER A CA 1
ATOM 797 C C . SER A 1 96 ? 0.393 14.583 2.668 1.00 67.56 96 SER A C 1
ATOM 799 O O . SER A 1 96 ? 0.820 13.829 1.801 1.00 67.56 96 SER A O 1
ATOM 801 N N . VAL A 1 97 ? 0.696 14.450 3.954 1.00 74.06 97 VAL A N 1
ATOM 802 C CA . VAL A 1 97 ? 1.451 13.305 4.465 1.00 74.06 97 VAL A CA 1
ATOM 803 C C . VAL A 1 97 ? 0.572 12.064 4.335 1.00 74.06 97 VAL A C 1
ATOM 805 O O . VAL A 1 97 ? -0.592 12.081 4.739 1.00 74.06 97 VAL A O 1
ATOM 808 N N . VAL A 1 98 ? 1.110 11.001 3.740 1.00 80.25 98 VAL A N 1
ATOM 809 C CA . VAL A 1 98 ? 0.445 9.697 3.726 1.00 80.25 98 VAL A CA 1
ATOM 810 C C . VAL A 1 98 ? 0.649 9.075 5.102 1.00 80.25 98 VAL A C 1
ATOM 812 O O . VAL A 1 98 ? 1.783 8.914 5.542 1.00 80.25 98 VAL A O 1
ATOM 815 N N . GLU A 1 99 ? -0.431 8.709 5.785 1.00 82.50 99 GLU A N 1
ATOM 816 C CA . GLU A 1 99 ? -0.370 8.071 7.100 1.00 82.50 99 GLU A CA 1
ATOM 817 C C . GLU A 1 99 ? -1.159 6.762 7.088 1.00 82.50 99 GLU A C 1
ATOM 819 O O . GLU A 1 99 ? -2.330 6.736 6.729 1.00 82.50 99 GLU A O 1
ATOM 824 N N . TYR A 1 100 ? -0.541 5.665 7.531 1.00 86.56 100 TYR A N 1
ATOM 825 C CA . TYR A 1 100 ? -1.236 4.389 7.709 1.00 86.56 100 TYR A CA 1
ATOM 826 C C . TYR A 1 100 ? -1.323 4.052 9.204 1.00 86.56 100 TYR A C 1
ATOM 828 O O . TYR A 1 100 ? -0.465 3.337 9.724 1.00 86.56 100 TYR A O 1
ATOM 836 N N . PRO A 1 101 ? -2.333 4.572 9.925 1.00 84.75 101 PRO A N 1
ATOM 837 C CA . PRO A 1 101 ? -2.377 4.529 11.390 1.00 84.75 101 PRO A CA 1
ATOM 838 C C . PRO A 1 101 ? -2.492 3.117 11.978 1.00 84.75 101 PRO A C 1
ATOM 840 O O . PRO A 1 101 ? -2.179 2.915 13.148 1.00 84.75 101 PRO A O 1
ATOM 843 N N . HIS A 1 102 ? -2.952 2.149 11.184 1.00 89.56 102 HIS A N 1
ATOM 844 C CA . HIS A 1 102 ? -3.129 0.761 11.607 1.00 89.56 102 HIS A CA 1
ATOM 845 C C . HIS A 1 102 ? -2.082 -0.187 11.028 1.00 89.56 102 HIS A C 1
ATOM 847 O O . HIS A 1 102 ? -2.136 -1.372 11.342 1.00 89.56 102 HIS A O 1
ATOM 853 N N . LEU A 1 103 ? -1.140 0.308 10.216 1.00 89.25 103 LEU A N 1
ATOM 854 C CA . LEU A 1 103 ? -0.160 -0.554 9.574 1.00 89.25 103 LEU A CA 1
ATOM 855 C C . LEU A 1 103 ? 0.819 -1.100 10.612 1.00 89.25 103 LEU A C 1
ATOM 857 O O . LEU A 1 103 ? 1.571 -0.349 11.232 1.00 89.25 103 LEU A O 1
ATOM 861 N N . THR A 1 104 ? 0.811 -2.416 10.771 1.00 89.31 104 THR A N 1
ATOM 862 C CA . THR A 1 104 ? 1.747 -3.160 11.609 1.00 89.31 104 THR A CA 1
ATOM 863 C C . THR A 1 104 ? 2.798 -3.866 10.776 1.00 89.31 104 THR A C 1
ATOM 865 O O . THR A 1 104 ? 3.924 -3.973 11.233 1.00 89.31 104 THR A O 1
ATOM 868 N N . ASP A 1 105 ? 2.460 -4.286 9.554 1.00 89.62 105 ASP A N 1
ATOM 869 C CA . ASP A 1 105 ? 3.322 -5.114 8.716 1.00 89.62 105 ASP A CA 1
ATOM 870 C C . ASP A 1 105 ? 3.591 -4.444 7.366 1.00 89.62 105 ASP A C 1
ATOM 872 O O . ASP A 1 105 ? 2.689 -4.271 6.539 1.00 89.62 105 ASP A O 1
ATOM 876 N N . LEU A 1 106 ? 4.857 -4.113 7.107 1.00 90.50 106 LEU A N 1
ATOM 877 C CA . LEU A 1 106 ? 5.315 -3.623 5.809 1.00 90.50 106 LEU A CA 1
ATOM 878 C C . LEU A 1 106 ? 6.266 -4.639 5.179 1.00 90.50 106 LEU A C 1
ATOM 880 O O . LEU A 1 106 ? 7.359 -4.892 5.689 1.00 90.50 106 LEU A O 1
ATOM 884 N N . ILE A 1 107 ? 5.855 -5.188 4.038 1.00 91.00 107 ILE A N 1
ATOM 885 C CA . ILE A 1 107 ? 6.661 -6.110 3.241 1.00 91.00 107 ILE A CA 1
ATOM 886 C C . ILE A 1 107 ? 7.072 -5.401 1.960 1.00 91.00 107 ILE A C 1
ATOM 888 O O . ILE A 1 107 ? 6.234 -5.069 1.120 1.00 91.00 107 ILE A O 1
ATOM 892 N N . LEU A 1 108 ? 8.375 -5.205 1.795 1.00 90.94 108 LEU A N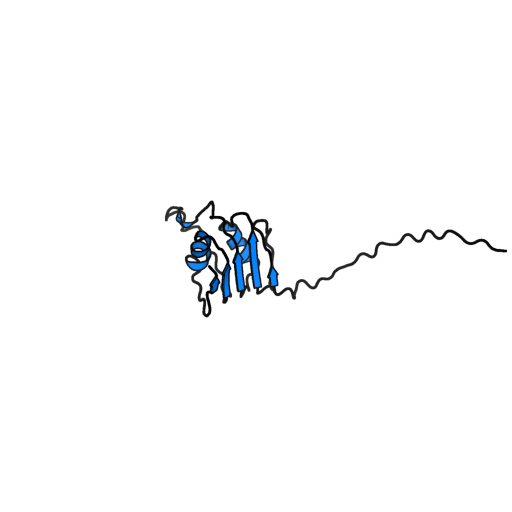 1
ATOM 893 C CA . LEU A 1 108 ? 8.954 -4.665 0.571 1.00 90.94 108 LEU A CA 1
ATOM 894 C C . LEU A 1 108 ? 9.642 -5.808 -0.173 1.00 90.94 108 LEU A C 1
ATOM 896 O O . LEU A 1 108 ? 10.611 -6.382 0.325 1.00 90.94 108 LEU A O 1
ATOM 900 N N . TYR A 1 109 ? 9.124 -6.147 -1.352 1.00 88.00 109 TYR A N 1
ATOM 901 C CA . TYR A 1 109 ? 9.679 -7.187 -2.212 1.00 88.00 109 TYR A CA 1
ATOM 902 C C . TYR A 1 109 ? 10.136 -6.590 -3.539 1.00 88.00 109 TYR A C 1
ATOM 904 O O . TYR A 1 109 ? 9.314 -6.089 -4.304 1.00 88.00 109 TYR A O 1
ATOM 912 N N . GLU A 1 110 ? 11.438 -6.652 -3.830 1.00 88.62 110 GLU A N 1
ATOM 913 C CA . GLU A 1 110 ? 11.995 -6.118 -5.080 1.00 88.62 110 GLU A CA 1
ATOM 914 C C . GLU A 1 110 ? 11.582 -4.652 -5.358 1.00 88.62 110 GLU A C 1
ATOM 916 O O . GLU A 1 110 ? 11.129 -4.293 -6.450 1.00 88.62 110 GLU A O 1
ATOM 921 N N . VAL A 1 111 ? 11.683 -3.803 -4.337 1.00 90.06 111 VAL A N 1
ATOM 922 C CA . VAL A 1 111 ? 11.174 -2.427 -4.363 1.00 90.06 111 VAL A CA 1
ATOM 923 C C . VAL A 1 111 ? 12.289 -1.434 -4.697 1.00 90.06 111 VAL A C 1
ATOM 925 O O . VAL A 1 111 ? 13.407 -1.552 -4.199 1.00 90.06 111 VAL A O 1
ATOM 928 N N . HIS A 1 112 ? 11.993 -0.438 -5.535 1.00 91.12 112 HIS A N 1
ATOM 929 C CA . HIS A 1 112 ? 12.899 0.686 -5.775 1.00 91.12 112 HIS A CA 1
ATOM 930 C C . HIS A 1 112 ? 13.031 1.566 -4.520 1.00 91.12 112 HIS A C 1
ATOM 932 O O . HIS A 1 112 ? 12.045 1.826 -3.835 1.00 91.12 112 HIS A O 1
ATOM 938 N N . TYR A 1 113 ? 14.232 2.073 -4.230 1.00 85.62 113 TYR A N 1
ATOM 939 C CA . TYR A 1 113 ? 14.510 2.804 -2.985 1.00 85.62 113 TYR A CA 1
ATOM 940 C C . TYR A 1 113 ? 13.645 4.061 -2.785 1.00 85.62 113 TYR A C 1
ATOM 942 O O . TYR A 1 113 ? 13.345 4.406 -1.649 1.00 85.62 113 TYR A O 1
ATOM 950 N N . ASP A 1 114 ? 13.174 4.692 -3.864 1.00 86.38 114 ASP A N 1
ATOM 951 C CA . ASP A 1 114 ? 12.232 5.824 -3.799 1.00 86.38 114 ASP A CA 1
ATOM 952 C C . ASP A 1 114 ? 10.993 5.518 -2.934 1.00 86.38 114 ASP A C 1
ATOM 954 O O . ASP A 1 114 ? 10.527 6.368 -2.183 1.00 86.38 114 ASP A O 1
ATOM 958 N N . TYR A 1 115 ? 10.480 4.284 -2.979 1.00 85.88 115 TYR A N 1
ATOM 959 C CA . TYR A 1 115 ? 9.309 3.903 -2.188 1.00 85.88 115 TYR A CA 1
ATOM 960 C C . TYR A 1 115 ? 9.628 3.650 -0.716 1.00 85.88 115 TYR A C 1
ATOM 962 O O . TYR A 1 115 ? 8.739 3.729 0.122 1.00 85.88 115 TYR A O 1
ATOM 970 N N . ILE A 1 116 ? 10.882 3.323 -0.397 1.00 81.06 116 ILE A N 1
ATOM 971 C CA . ILE A 1 116 ? 11.344 3.205 0.989 1.00 81.06 116 ILE A CA 1
ATOM 972 C C . ILE A 1 116 ? 11.260 4.589 1.631 1.00 81.06 116 ILE A C 1
ATOM 974 O O . ILE A 1 116 ? 10.735 4.719 2.728 1.00 81.06 116 ILE A O 1
ATOM 978 N N . GLU A 1 117 ? 11.714 5.623 0.923 1.00 74.88 117 GLU A N 1
ATOM 979 C CA . GLU A 1 117 ? 11.634 7.008 1.387 1.00 74.88 117 GLU A CA 1
ATOM 980 C C . GLU A 1 117 ? 10.172 7.441 1.561 1.00 74.88 117 GLU A C 1
ATOM 982 O O . GLU A 1 117 ? 9.773 7.837 2.652 1.00 74.88 117 GLU A O 1
ATOM 987 N N . GLU A 1 118 ? 9.350 7.250 0.530 1.00 76.94 118 GLU A N 1
ATOM 988 C CA . GLU A 1 118 ? 7.923 7.598 0.535 1.00 76.94 118 GLU A CA 1
ATOM 989 C C . GLU A 1 118 ? 7.123 6.892 1.650 1.00 76.94 118 GLU A C 1
ATOM 991 O O . GLU A 1 118 ? 6.263 7.492 2.291 1.00 76.94 118 GLU A O 1
ATOM 996 N N . VAL A 1 119 ? 7.392 5.605 1.898 1.00 74.50 119 VAL A N 1
ATOM 997 C CA . VAL A 1 119 ? 6.595 4.776 2.819 1.00 74.50 119 VAL A CA 1
ATOM 998 C C . VAL A 1 119 ? 7.174 4.716 4.233 1.00 74.50 119 VAL A C 1
ATOM 1000 O O . VAL A 1 119 ? 6.437 4.300 5.119 1.00 74.50 119 VAL A O 1
ATOM 1003 N N . LEU A 1 120 ? 8.436 5.102 4.480 1.00 70.12 120 LEU A N 1
ATOM 1004 C CA . LEU A 1 120 ? 9.065 5.045 5.817 1.00 70.12 120 LEU A CA 1
ATOM 1005 C C . LEU A 1 120 ? 9.550 6.391 6.367 1.00 70.12 120 LEU A C 1
ATOM 1007 O O . LEU A 1 120 ? 9.699 6.504 7.583 1.00 70.12 120 LEU A O 1
ATOM 1011 N N . ILE A 1 121 ? 9.864 7.381 5.525 1.00 62.59 121 ILE A N 1
ATOM 1012 C CA . ILE A 1 121 ? 10.388 8.674 6.004 1.00 62.59 121 ILE A CA 1
ATOM 1013 C C . ILE A 1 121 ? 9.242 9.636 6.338 1.00 62.59 121 ILE A C 1
ATOM 1015 O O . ILE A 1 121 ? 9.334 10.357 7.333 1.00 62.59 121 ILE A O 1
ATOM 1019 N N . ASP A 1 122 ? 8.153 9.610 5.564 1.00 53.66 122 ASP A N 1
ATOM 1020 C CA . ASP A 1 122 ? 7.021 10.530 5.750 1.00 53.66 122 ASP A CA 1
ATOM 1021 C C . ASP A 1 122 ? 5.935 9.984 6.676 1.00 53.66 122 ASP A C 1
ATOM 1023 O O . ASP A 1 122 ? 5.309 10.719 7.445 1.00 53.66 122 ASP A O 1
ATOM 1027 N N . THR A 1 123 ? 5.750 8.674 6.688 1.00 52.88 123 THR A N 1
ATOM 1028 C CA . THR A 1 123 ? 4.918 8.021 7.683 1.00 52.88 123 THR A CA 1
ATOM 1029 C C . THR A 1 123 ? 5.706 7.995 9.001 1.00 52.88 123 THR A C 1
ATOM 1031 O O . THR A 1 123 ? 6.687 7.273 9.172 1.00 52.88 123 THR A O 1
ATOM 1034 N N . LYS A 1 124 ? 5.278 8.770 10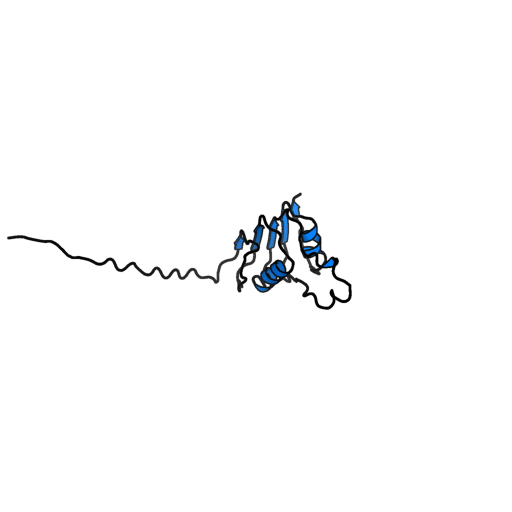.004 1.00 51.91 124 LYS A N 1
ATOM 1035 C CA . LYS A 1 124 ? 5.715 8.575 11.402 1.00 51.91 124 LYS A CA 1
ATOM 1036 C C . LYS A 1 124 ? 5.171 7.242 11.924 1.00 51.91 124 LYS A C 1
ATOM 1038 O O . LYS A 1 124 ? 4.335 7.220 12.826 1.00 51.91 124 LYS A O 1
ATOM 1043 N N . MET A 1 125 ? 5.557 6.125 11.315 1.00 53.59 125 MET A N 1
ATOM 1044 C CA . MET A 1 125 ? 4.975 4.843 11.651 1.00 53.59 125 MET A CA 1
ATOM 1045 C C . MET A 1 125 ? 5.448 4.432 13.029 1.00 53.59 125 MET A C 1
ATOM 1047 O O . MET A 1 125 ? 6.633 4.203 13.268 1.00 53.59 125 MET A O 1
ATOM 1051 N N . CYS A 1 126 ? 4.493 4.251 13.928 1.00 47.25 126 CYS A N 1
ATOM 1052 C CA . CYS A 1 126 ? 4.677 3.393 15.082 1.00 47.25 126 CYS A CA 1
ATOM 1053 C C . CYS A 1 126 ? 4.629 1.923 14.620 1.00 47.25 126 CYS A C 1
ATOM 1055 O O . CYS A 1 126 ? 3.750 1.182 15.057 1.00 47.25 126 CYS A O 1
ATOM 1057 N N . LEU A 1 127 ? 5.535 1.505 13.718 1.00 51.38 127 LEU A N 1
ATOM 1058 C CA . LEU A 1 127 ? 5.722 0.088 13.382 1.00 51.38 127 LEU A CA 1
ATOM 1059 C C . LEU A 1 127 ? 6.173 -0.597 14.665 1.00 51.38 127 LEU A C 1
ATOM 1061 O O . LEU A 1 127 ? 7.311 -0.448 15.108 1.00 51.38 127 LEU A O 1
ATOM 1065 N N . THR A 1 128 ? 5.232 -1.257 15.328 1.00 43.22 128 THR A N 1
ATOM 1066 C CA . THR A 1 128 ? 5.491 -1.898 16.612 1.00 43.22 128 THR A CA 1
ATOM 1067 C C . THR A 1 128 ? 6.115 -3.273 16.439 1.00 43.22 128 THR A C 1
ATOM 1069 O O . THR A 1 128 ? 6.696 -3.738 17.408 1.00 43.22 128 THR A O 1
ATOM 1072 N N . ASN A 1 129 ? 6.090 -3.878 15.242 1.00 44.75 129 ASN A N 1
ATOM 1073 C CA . ASN A 1 129 ? 6.786 -5.128 14.930 1.00 44.75 129 ASN A CA 1
ATOM 1074 C C . ASN A 1 129 ? 7.127 -5.221 13.422 1.00 44.75 129 ASN A C 1
ATOM 1076 O O . ASN A 1 129 ? 6.386 -4.720 12.592 1.00 44.75 129 ASN A O 1
ATOM 1080 N N . ASP A 1 130 ? 8.267 -5.837 13.105 1.00 53.34 130 ASP A N 1
ATOM 1081 C CA . ASP A 1 130 ? 8.644 -6.489 11.837 1.00 53.34 130 ASP A CA 1
ATOM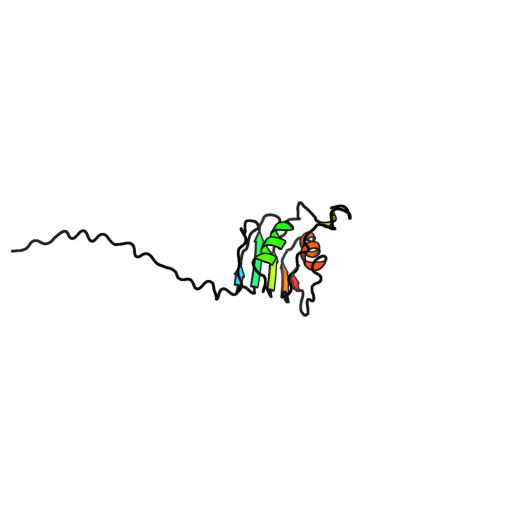 1082 C C . ASP A 1 130 ? 8.503 -5.729 10.496 1.00 53.34 130 ASP A C 1
ATOM 1084 O O . ASP A 1 130 ? 7.617 -5.975 9.678 1.00 53.34 130 ASP A O 1
ATOM 1088 N N . VAL A 1 131 ? 9.511 -4.906 10.171 1.00 57.66 131 VAL A N 1
ATOM 1089 C CA . VAL A 1 131 ? 9.806 -4.554 8.769 1.00 57.66 131 VAL A CA 1
ATOM 1090 C C . VAL A 1 131 ? 10.573 -5.708 8.129 1.00 57.66 131 VAL A C 1
ATOM 1092 O O . VAL A 1 131 ? 11.737 -5.948 8.460 1.00 57.66 131 VAL A O 1
ATOM 1095 N N . VAL A 1 132 ? 9.946 -6.409 7.185 1.00 59.66 132 VAL A N 1
ATOM 1096 C CA . VAL A 1 132 ? 10.606 -7.475 6.422 1.00 59.66 132 VAL A CA 1
ATOM 1097 C C . VAL A 1 132 ? 11.077 -6.913 5.083 1.00 59.66 132 VAL A C 1
ATOM 1099 O O . VAL A 1 132 ? 10.286 -6.664 4.172 1.00 59.66 132 VAL A O 1
ATOM 1102 N N . LEU A 1 133 ? 12.392 -6.721 4.966 1.00 58.12 133 LEU A N 1
ATOM 1103 C CA . LEU A 1 133 ? 13.061 -6.368 3.715 1.00 58.12 133 LEU A CA 1
ATOM 1104 C C . LEU A 1 133 ? 13.495 -7.651 3.002 1.00 58.12 133 LEU A C 1
ATOM 1106 O O . LEU A 1 133 ? 14.469 -8.291 3.400 1.00 58.12 133 LEU A O 1
ATOM 1110 N N . CYS A 1 134 ? 12.783 -8.026 1.942 1.00 53.22 134 CYS A N 1
ATOM 1111 C CA . CYS A 1 134 ? 13.216 -9.090 1.043 1.00 53.22 134 CYS A CA 1
ATOM 1112 C C . CYS A 1 134 ? 13.929 -8.451 -0.156 1.00 53.22 134 CYS A C 1
ATOM 1114 O O . CYS A 1 134 ? 13.273 -7.974 -1.086 1.00 53.22 134 CYS A O 1
ATOM 1116 N N . MET A 1 135 ? 15.265 -8.404 -0.085 1.00 44.84 135 MET A N 1
ATOM 1117 C CA . MET A 1 135 ? 16.134 -7.983 -1.195 1.00 44.84 135 MET A CA 1
ATOM 1118 C C . MET A 1 135 ? 16.261 -9.065 -2.264 1.00 44.84 135 MET A C 1
ATOM 1120 O O . MET A 1 135 ? 16.371 -10.253 -1.885 1.00 44.84 135 MET A O 1
#

Mean predicted aligned error: 12.44 Å

Secondary structure (DSSP, 8-state):
---------------------GGG--EEEEE-TT------TT--EEEEE-SS---HHHHHHHHHH-TT--EEEEE--SPPSS-GGGS-HHHHTTSPPP--TT--EEEEES--HHHHHHHHTSS-----S-EEEE-

Solvent-accessible surface area (backbone atoms only — not comparable to full-atom values): 8176 Å² total; per-residue (Å²): 136,90,80,82,88,80,86,82,73,77,76,75,76,75,80,78,78,76,77,69,67,77,78,67,47,40,65,48,74,71,44,40,76,80,63,87,60,60,81,38,81,46,24,27,36,39,29,37,38,43,94,62,50,68,43,67,73,49,52,47,37,49,39,68,18,33,70,49,27,31,31,43,35,40,35,33,66,46,63,51,87,69,59,70,85,81,48,53,80,81,56,55,79,72,57,82,74,53,62,63,94,49,39,41,37,47,38,40,40,58,54,26,68,60,54,52,48,64,65,54,69,61,21,86,68,78,58,81,52,68,79,47,79,49,125

Radius of gyration: 22.53 Å; Cα contacts (8 Å, |Δi|>4): 215; chains: 1; bounding box: 70×65×49 Å

pLDDT: mean 75.12, std 19.94, range [36.31, 96.44]

Foldseek 3Di:
DDDDDDDPPPPPPPPPPPPVVLQAAQEDEADELPPPADARANHAYYEYDDADDRELVSLVSVCRRHVQHQEYEYAYQDAYPDQPVVDDPVCVVPDDQRENANHQYYHYANDHVSVVCNVPVRYPDPNVDDDDYDD